Protein AF-F4N7Y4-F1 (afdb_monomer_lite)

Sequence (67 aa):
MDRIQAGDVLVTDMTDPDWEPIMKKASAIVTNRGGRTCHAAIIARELGIPAVVGCGNATDILKEGQM

pLDDT: mean 94.22, std 7.81, range [51.28, 98.56]

Radius of gyration: 10.82 Å; chains: 1; bounding box: 26×20×25 Å

Structure (mmCIF, N/CA/C/O backbone):
data_AF-F4N7Y4-F1
#
_entry.id   AF-F4N7Y4-F1
#
loop_
_atom_site.group_PDB
_atom_site.id
_atom_site.type_symbol
_atom_site.label_atom_id
_atom_site.label_alt_id
_atom_site.label_comp_id
_atom_site.label_asym_id
_atom_site.label_entity_id
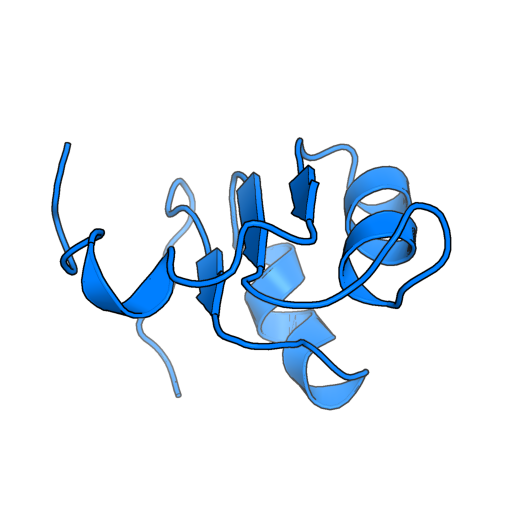_atom_site.la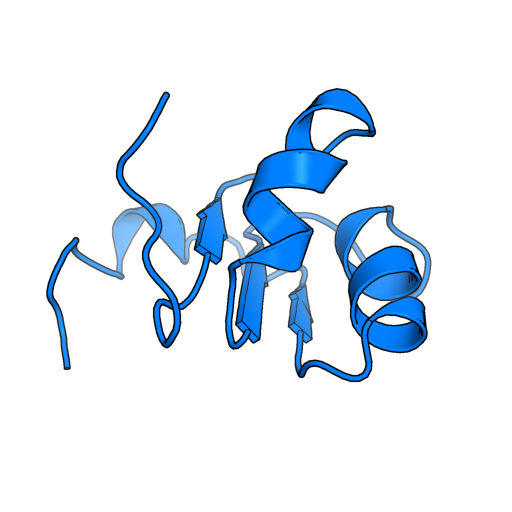bel_seq_id
_atom_site.pdbx_PDB_ins_code
_atom_site.Cartn_x
_atom_site.Cartn_y
_atom_site.Cartn_z
_atom_site.occupancy
_atom_site.B_iso_or_equiv
_atom_site.auth_seq_id
_atom_site.auth_comp_id
_atom_site.auth_asym_id
_atom_site.auth_atom_id
_atom_site.pdbx_PDB_model_num
ATOM 1 N N . MET A 1 1 ? -6.363 16.339 5.431 1.00 51.28 1 MET A N 1
ATOM 2 C CA . MET A 1 1 ? -6.055 14.965 4.984 1.00 51.28 1 MET A CA 1
ATOM 3 C C . MET A 1 1 ? -5.774 14.144 6.239 1.00 51.28 1 MET A C 1
ATOM 5 O O . MET A 1 1 ? -4.628 13.860 6.530 1.00 51.28 1 MET A O 1
ATOM 9 N N . ASP A 1 2 ? -6.809 13.825 7.024 1.00 58.28 2 ASP A N 1
ATOM 10 C CA . ASP A 1 2 ? -6.665 13.189 8.350 1.00 58.28 2 ASP A CA 1
ATOM 11 C C . ASP A 1 2 ? -7.743 12.118 8.552 1.00 58.28 2 ASP A C 1
ATOM 13 O O . ASP A 1 2 ? -8.594 12.228 9.429 1.00 58.28 2 ASP A O 1
ATOM 17 N N . ARG A 1 3 ? -7.772 11.109 7.674 1.00 77.94 3 ARG A N 1
ATOM 18 C CA . ARG A 1 3 ? -8.738 10.001 7.791 1.00 77.94 3 ARG A CA 1
ATOM 19 C C . ARG A 1 3 ? -8.120 8.641 8.089 1.00 77.94 3 ARG A C 1
ATOM 21 O O . ARG A 1 3 ? -8.829 7.796 8.606 1.00 77.94 3 ARG A O 1
ATOM 28 N N . ILE A 1 4 ? -6.828 8.452 7.817 1.00 88.62 4 ILE A N 1
ATOM 29 C CA . ILE A 1 4 ? -6.134 7.194 8.121 1.00 88.62 4 ILE A CA 1
ATOM 30 C C . ILE A 1 4 ? -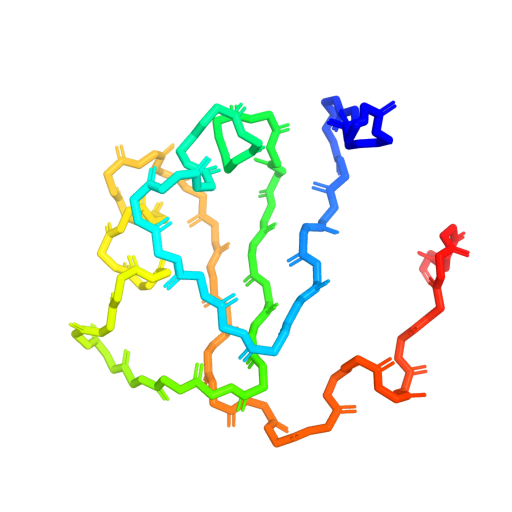5.826 7.130 9.618 1.00 88.62 4 ILE A C 1
ATOM 32 O O . ILE A 1 4 ? -5.122 7.992 10.161 1.00 88.62 4 ILE A O 1
ATOM 36 N N . GLN A 1 5 ? -6.335 6.087 10.259 1.00 90.38 5 GLN A N 1
ATOM 37 C CA . GLN A 1 5 ? -6.063 5.706 11.635 1.00 90.38 5 GLN A CA 1
ATOM 38 C C . GLN A 1 5 ? -5.130 4.493 11.685 1.00 90.38 5 GLN A C 1
ATOM 40 O O . GLN A 1 5 ? -4.897 3.805 10.691 1.00 90.38 5 GLN A O 1
ATOM 45 N N . ALA A 1 6 ? -4.571 4.236 12.868 1.00 89.94 6 ALA A N 1
ATOM 46 C CA . ALA A 1 6 ? -3.778 3.036 13.087 1.00 89.94 6 ALA A CA 1
ATOM 47 C C . ALA A 1 6 ? -4.643 1.792 12.839 1.00 89.94 6 ALA A C 1
ATOM 49 O O . ALA A 1 6 ? -5.703 1.644 13.443 1.00 89.94 6 ALA A O 1
ATOM 50 N N . GLY A 1 7 ? -4.169 0.901 11.970 1.00 90.44 7 GLY A N 1
ATOM 51 C CA . GLY A 1 7 ? -4.909 -0.293 11.558 1.00 90.44 7 GLY A CA 1
ATOM 52 C C . GLY A 1 7 ? -5.525 -0.190 10.163 1.00 90.44 7 GLY A C 1
ATOM 53 O O . GLY A 1 7 ? -5.749 -1.232 9.548 1.00 90.44 7 GLY A O 1
ATOM 54 N N . ASP A 1 8 ? -5.700 1.013 9.615 1.00 95.31 8 ASP A N 1
ATOM 55 C CA . ASP A 1 8 ? -6.309 1.192 8.296 1.00 95.31 8 ASP A CA 1
ATOM 56 C C . ASP A 1 8 ? -5.371 0.790 7.155 1.00 95.31 8 ASP A C 1
ATOM 58 O O . ASP A 1 8 ? -4.154 0.996 7.205 1.00 95.31 8 ASP A O 1
ATOM 62 N N . VAL A 1 9 ? -5.962 0.274 6.077 1.00 96.31 9 VAL A N 1
ATOM 63 C CA . VAL A 1 9 ? -5.263 0.019 4.816 1.00 96.31 9 VAL A CA 1
ATOM 64 C C . VAL A 1 9 ? -5.351 1.260 3.936 1.00 96.31 9 VAL A C 1
ATOM 66 O O . VAL A 1 9 ? -6.440 1.718 3.589 1.00 96.31 9 VAL A O 1
ATOM 69 N N . LEU A 1 10 ? -4.200 1.792 3.529 1.00 96.19 10 LEU A N 1
ATOM 70 C CA . LEU A 1 10 ? -4.149 2.897 2.581 1.00 96.19 10 LEU A CA 1
ATOM 71 C C . LEU A 1 10 ? -4.396 2.374 1.163 1.00 96.19 10 LEU A C 1
ATOM 73 O O . LEU A 1 10 ? -3.549 1.675 0.612 1.00 96.19 10 LEU A O 1
ATOM 77 N N . VAL A 1 11 ? -5.515 2.765 0.554 1.00 97.06 11 VAL A N 1
ATOM 78 C CA . VAL A 1 11 ? -5.826 2.488 -0.857 1.00 97.06 11 VAL A CA 1
ATOM 79 C C . VAL A 1 11 ? -5.766 3.793 -1.648 1.00 97.06 11 VAL A C 1
ATOM 81 O O . VAL A 1 11 ? -6.479 4.743 -1.333 1.00 97.06 11 VAL A O 1
ATOM 84 N N . THR A 1 12 ? -4.916 3.863 -2.671 1.00 96.62 12 THR A N 1
ATOM 85 C CA . THR A 1 12 ? -4.764 5.066 -3.511 1.00 96.62 12 THR A CA 1
ATOM 86 C C . THR A 1 12 ? -4.314 4.712 -4.932 1.00 96.62 12 THR A C 1
ATOM 88 O O . THR A 1 12 ? -3.982 3.569 -5.230 1.00 96.62 12 THR A O 1
ATOM 91 N N . ASP A 1 13 ? -4.304 5.674 -5.850 1.00 97.50 13 ASP A N 1
ATOM 92 C CA . ASP A 1 13 ? -3.841 5.437 -7.220 1.00 97.50 13 ASP A CA 1
ATOM 93 C C . ASP A 1 13 ? -2.306 5.301 -7.287 1.00 97.50 13 ASP A C 1
ATOM 95 O O . ASP A 1 13 ? -1.772 4.352 -7.871 1.00 97.50 13 ASP A O 1
ATOM 99 N N . MET A 1 14 ? -1.597 6.219 -6.627 1.00 95.56 14 MET A N 1
ATOM 100 C CA . MET A 1 14 ? -0.139 6.258 -6.492 1.00 95.56 14 MET A CA 1
ATOM 101 C C . MET A 1 14 ? 0.234 7.032 -5.215 1.00 95.56 14 MET A C 1
ATOM 103 O O . MET A 1 14 ? -0.601 7.744 -4.659 1.00 95.56 14 MET A O 1
ATOM 107 N N . THR A 1 15 ? 1.477 6.899 -4.751 1.00 95.62 15 THR A N 1
ATOM 108 C CA . THR A 1 15 ? 2.033 7.712 -3.659 1.00 95.62 15 THR A CA 1
ATOM 109 C C . THR A 1 15 ? 3.302 8.428 -4.106 1.00 95.62 15 THR A C 1
ATOM 111 O O . THR A 1 15 ? 4.027 7.947 -4.980 1.00 95.62 15 THR A O 1
ATOM 114 N N . ASP A 1 16 ? 3.592 9.534 -3.437 1.00 95.00 16 ASP A N 1
ATOM 115 C CA . ASP A 1 16 ? 4.810 10.339 -3.544 1.00 95.00 16 ASP A CA 1
ATOM 116 C C . ASP A 1 16 ? 5.307 10.690 -2.118 1.00 95.00 16 ASP A C 1
ATOM 118 O O . ASP A 1 16 ? 4.628 10.326 -1.148 1.00 95.00 16 ASP A O 1
ATOM 122 N N . PRO A 1 17 ? 6.480 11.330 -1.950 1.00 94.44 17 PRO A N 1
ATOM 123 C CA . PRO A 1 17 ? 7.053 11.597 -0.627 1.00 94.44 17 PRO A CA 1
ATOM 124 C C . PRO A 1 17 ? 6.142 12.369 0.340 1.00 94.44 17 PRO A C 1
ATOM 126 O O . PRO A 1 17 ? 6.243 12.177 1.552 1.00 94.44 17 PRO A O 1
ATOM 129 N N . ASP A 1 18 ? 5.191 13.171 -0.150 1.00 93.75 18 ASP A N 1
ATOM 130 C CA . ASP A 1 18 ? 4.275 13.924 0.718 1.00 93.75 18 ASP A CA 1
ATOM 131 C C . ASP A 1 18 ? 3.298 12.997 1.469 1.00 93.75 18 ASP A C 1
ATOM 133 O O . ASP A 1 18 ? 2.704 13.379 2.482 1.00 93.75 18 ASP A O 1
ATOM 137 N N . TRP A 1 19 ? 3.161 11.743 1.024 1.00 93.62 19 TRP A N 1
ATOM 138 C CA . TRP A 1 19 ? 2.342 10.720 1.675 1.00 93.62 19 TRP A CA 1
ATOM 139 C C . TRP A 1 19 ? 3.024 10.054 2.873 1.00 93.62 19 TRP A C 1
ATOM 141 O O . TRP A 1 19 ? 2.351 9.326 3.607 1.00 93.62 19 TRP A O 1
ATOM 151 N N . GLU A 1 20 ? 4.320 10.281 3.115 1.00 92.25 20 GLU A N 1
ATOM 152 C CA . GLU A 1 20 ? 5.066 9.632 4.204 1.00 92.25 20 GLU A CA 1
ATOM 153 C C . GLU A 1 20 ? 4.365 9.690 5.578 1.00 92.25 20 GLU A C 1
ATOM 155 O O . GLU A 1 20 ? 4.285 8.649 6.243 1.00 92.25 20 GLU A O 1
ATOM 160 N N . PRO A 1 21 ? 3.818 10.837 6.040 1.00 92.44 21 PRO A N 1
ATOM 161 C CA . PRO A 1 21 ? 3.145 10.902 7.338 1.00 92.44 21 PRO A CA 1
ATOM 162 C C . PRO A 1 21 ? 1.901 10.009 7.413 1.00 92.44 21 PRO A C 1
ATOM 164 O O . PRO A 1 21 ? 1.572 9.492 8.480 1.00 92.44 21 PRO A O 1
ATOM 167 N N . ILE A 1 22 ? 1.212 9.828 6.284 1.00 92.44 22 ILE A N 1
ATOM 168 C CA . ILE A 1 22 ? 0.008 9.000 6.169 1.00 92.44 22 ILE A CA 1
ATOM 169 C C . ILE A 1 22 ? 0.404 7.522 6.113 1.00 92.44 22 ILE A C 1
ATOM 171 O O . ILE A 1 22 ? -0.163 6.705 6.835 1.00 92.44 22 ILE A O 1
ATOM 175 N N . MET A 1 23 ? 1.422 7.183 5.317 1.00 94.44 23 MET A N 1
ATOM 176 C CA . MET A 1 23 ? 1.928 5.814 5.173 1.00 94.44 23 MET A CA 1
ATOM 177 C C . MET A 1 23 ? 2.448 5.254 6.502 1.00 94.44 23 MET A C 1
ATOM 179 O O . MET A 1 23 ? 2.211 4.089 6.795 1.00 94.44 23 MET A O 1
ATOM 183 N N . LYS A 1 24 ? 3.063 6.090 7.353 1.00 93.50 24 LYS A N 1
ATOM 184 C CA . LYS A 1 24 ? 3.507 5.706 8.709 1.00 93.50 24 LYS A CA 1
ATOM 185 C C . LYS A 1 24 ? 2.372 5.279 9.647 1.00 93.50 24 LYS A C 1
ATOM 187 O O . LYS A 1 24 ? 2.640 4.607 10.638 1.00 93.50 24 LYS A O 1
ATOM 192 N N . LYS A 1 25 ? 1.127 5.686 9.376 1.00 94.06 25 LYS A N 1
ATOM 193 C CA . LYS A 1 25 ? -0.053 5.300 10.169 1.00 94.06 25 LYS A CA 1
ATOM 194 C C . LYS A 1 25 ? -0.750 4.048 9.622 1.00 94.06 25 LYS A C 1
ATOM 196 O O . LYS A 1 25 ? -1.492 3.409 10.364 1.00 94.06 25 LYS A O 1
ATOM 201 N N . ALA A 1 26 ? -0.537 3.716 8.349 1.00 95.69 26 ALA A N 1
ATOM 202 C CA . ALA A 1 26 ? -1.230 2.628 7.669 1.00 95.69 26 ALA A CA 1
ATOM 203 C C . ALA A 1 26 ? -0.709 1.247 8.103 1.00 95.69 26 ALA A C 1
ATOM 205 O O . ALA A 1 26 ? 0.485 1.062 8.335 1.00 95.69 26 ALA A O 1
ATOM 206 N N . SER A 1 27 ? -1.602 0.260 8.170 1.00 96.88 27 SER A N 1
ATOM 207 C CA . SER A 1 27 ? -1.259 -1.144 8.437 1.00 96.88 27 SER A CA 1
ATOM 208 C C . SER A 1 27 ? -0.845 -1.907 7.175 1.00 96.88 27 SER A C 1
ATOM 210 O O . SER A 1 27 ? -0.136 -2.907 7.263 1.00 96.88 27 SER A O 1
ATOM 212 N N . ALA A 1 28 ? -1.275 -1.434 6.002 1.00 97.62 28 ALA A N 1
ATOM 213 C CA . ALA A 1 28 ? -0.919 -1.957 4.689 1.00 97.62 28 ALA A CA 1
ATOM 214 C C . ALA A 1 28 ? -1.127 -0.887 3.606 1.00 97.62 28 ALA A C 1
ATOM 216 O O . ALA A 1 28 ? -1.840 0.097 3.823 1.00 97.62 28 ALA A O 1
ATOM 217 N N . ILE A 1 29 ? -0.536 -1.093 2.426 1.00 97.88 29 ILE A N 1
ATOM 218 C CA . ILE A 1 29 ? -0.653 -0.168 1.289 1.00 97.88 29 ILE A CA 1
ATOM 219 C C . ILE A 1 29 ? -1.119 -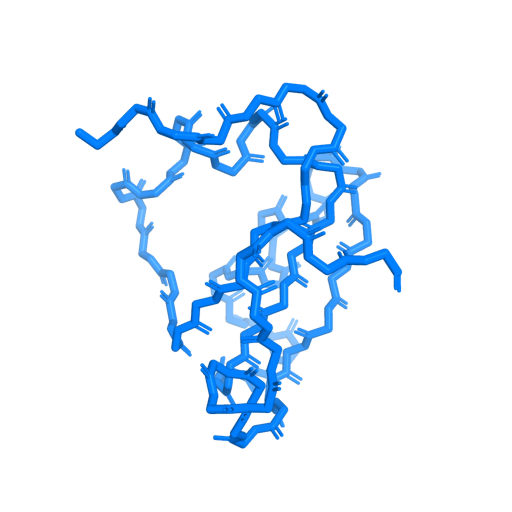0.905 0.033 1.00 97.88 29 ILE A C 1
ATOM 221 O O . ILE A 1 29 ? -0.557 -1.928 -0.351 1.00 97.88 29 ILE A O 1
ATOM 225 N N . VAL A 1 30 ? -2.118 -0.353 -0.646 1.00 98.12 30 VAL A N 1
ATOM 226 C CA . VAL A 1 30 ? -2.634 -0.842 -1.924 1.00 98.12 30 VAL A CA 1
ATOM 227 C C . VAL A 1 30 ? -2.604 0.299 -2.933 1.00 98.12 30 VAL A C 1
ATOM 229 O O . VAL A 1 30 ? -3.189 1.356 -2.692 1.00 98.12 30 VAL A O 1
ATOM 232 N N . THR A 1 31 ? -1.941 0.092 -4.074 1.00 98.19 31 THR A N 1
ATOM 233 C CA . THR A 1 31 ? -1.938 1.079 -5.162 1.00 98.19 31 THR A CA 1
ATOM 234 C C . THR A 1 31 ? -2.403 0.515 -6.495 1.00 98.19 31 THR A C 1
ATOM 236 O O . THR A 1 31 ? -2.057 -0.609 -6.875 1.00 98.19 31 THR A O 1
ATOM 239 N N . ASN A 1 32 ? -3.143 1.323 -7.257 1.00 98.56 32 ASN A N 1
ATOM 240 C CA . ASN A 1 32 ? -3.504 0.984 -8.637 1.00 98.56 32 ASN A CA 1
ATOM 241 C C . ASN A 1 32 ? -2.269 0.888 -9.528 1.00 98.56 32 ASN A C 1
ATOM 243 O O . ASN A 1 32 ? -2.175 -0.009 -10.364 1.00 98.56 32 ASN A O 1
ATOM 247 N N . ARG A 1 33 ? -1.317 1.810 -9.355 1.00 98.12 33 ARG A N 1
ATOM 248 C CA . ARG A 1 33 ? -0.124 1.921 -10.195 1.00 98.12 33 ARG A CA 1
ATOM 249 C C . ARG A 1 33 ? 1.148 1.685 -9.401 1.00 98.12 33 ARG A C 1
ATOM 251 O O . ARG A 1 33 ? 1.209 1.902 -8.192 1.00 98.12 33 ARG A O 1
ATOM 258 N N . GLY A 1 34 ? 2.189 1.279 -10.113 1.00 96.81 34 GLY A N 1
ATOM 259 C CA . GLY A 1 34 ? 3.506 1.025 -9.548 1.00 96.81 34 GLY A CA 1
ATOM 260 C C . GLY A 1 34 ? 3.984 -0.393 -9.813 1.00 96.81 34 GLY A C 1
ATOM 261 O O . GLY A 1 34 ? 3.270 -1.231 -10.353 1.00 96.81 34 GLY A O 1
ATOM 262 N N . GLY A 1 35 ? 5.231 -0.637 -9.438 1.00 96.62 35 GLY A N 1
ATOM 263 C CA . GLY A 1 35 ? 5.890 -1.925 -9.574 1.00 96.62 35 GLY A CA 1
ATOM 264 C C . GLY A 1 35 ? 6.836 -2.145 -8.405 1.00 96.62 35 GLY A C 1
ATOM 265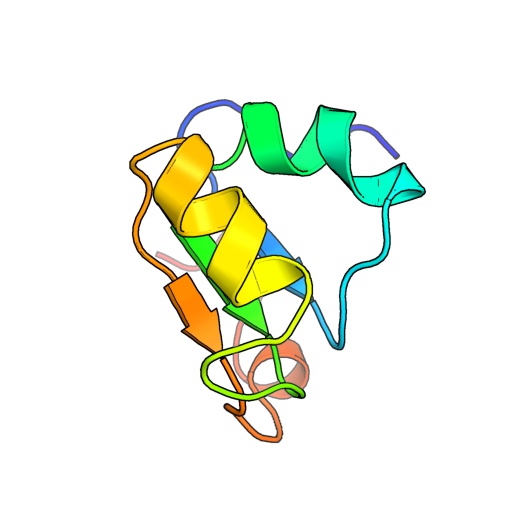 O O . GLY A 1 35 ? 6.831 -1.395 -7.433 1.00 96.62 35 GLY A O 1
ATOM 266 N N . ARG A 1 36 ? 7.698 -3.157 -8.504 1.00 96.12 36 ARG A N 1
ATOM 267 C CA . ARG A 1 36 ? 8.548 -3.607 -7.388 1.00 96.12 36 ARG A CA 1
ATOM 268 C C . ARG A 1 36 ? 9.454 -2.521 -6.779 1.00 96.12 36 ARG A C 1
ATOM 270 O O . ARG A 1 36 ? 9.899 -2.681 -5.645 1.00 96.12 36 ARG A O 1
ATOM 277 N N . THR A 1 37 ? 9.748 -1.465 -7.534 1.00 96.94 37 THR A N 1
ATOM 278 C CA . THR A 1 37 ? 10.653 -0.363 -7.169 1.00 96.94 37 THR A CA 1
ATOM 279 C C . THR A 1 37 ? 9.953 0.999 -7.111 1.00 96.94 37 THR A C 1
ATOM 281 O O . THR A 1 37 ? 10.628 2.022 -7.154 1.00 96.94 37 THR A O 1
ATOM 284 N N . CYS A 1 38 ? 8.616 1.053 -7.083 1.00 96.81 38 CYS A N 1
ATOM 285 C CA . CYS A 1 38 ? 7.919 2.329 -6.910 1.00 96.81 38 CYS A CA 1
ATOM 286 C C . CYS A 1 38 ? 8.013 2.824 -5.461 1.00 96.81 38 CYS A C 1
ATOM 288 O O . CYS A 1 38 ? 8.344 2.063 -4.550 1.00 96.81 38 CYS A O 1
ATOM 290 N N . HIS A 1 39 ? 7.656 4.092 -5.256 1.00 97.88 39 HIS A N 1
ATOM 291 C CA . HIS A 1 39 ? 7.655 4.735 -3.946 1.00 97.88 39 HIS A CA 1
ATOM 292 C C . HIS A 1 39 ? 6.897 3.914 -2.884 1.00 97.88 39 HIS A C 1
ATOM 294 O O . HIS A 1 39 ? 7.482 3.532 -1.873 1.00 97.88 39 HIS A O 1
ATOM 300 N N . ALA A 1 40 ? 5.643 3.529 -3.161 1.00 97.50 40 ALA A N 1
ATOM 301 C CA . ALA A 1 40 ? 4.840 2.700 -2.257 1.00 97.50 40 ALA A CA 1
ATOM 302 C C . ALA A 1 40 ? 5.528 1.380 -1.865 1.00 97.50 40 ALA A C 1
ATOM 304 O O . ALA A 1 40 ? 5.526 1.014 -0.693 1.00 97.50 40 ALA A O 1
ATOM 305 N N . ALA A 1 41 ? 6.141 0.679 -2.825 1.00 98.00 41 ALA A N 1
ATOM 306 C CA . ALA A 1 41 ? 6.793 -0.606 -2.577 1.00 98.00 41 ALA A CA 1
ATOM 307 C C . ALA A 1 41 ? 8.072 -0.473 -1.737 1.00 98.00 41 ALA A C 1
ATOM 309 O O . ALA A 1 41 ? 8.368 -1.357 -0.934 1.00 98.00 41 ALA A O 1
ATOM 310 N N . ILE A 1 42 ? 8.839 0.601 -1.934 1.00 97.81 42 ILE A N 1
ATOM 311 C CA . ILE A 1 42 ? 10.073 0.859 -1.184 1.00 97.81 42 ILE A CA 1
ATOM 312 C C . ILE A 1 42 ? 9.731 1.229 0.259 1.00 97.81 42 ILE A C 1
ATOM 314 O O . ILE A 1 42 ? 10.147 0.528 1.179 1.00 97.81 42 ILE A O 1
ATOM 318 N N . ILE A 1 43 ? 8.895 2.250 0.454 1.00 97.44 43 ILE A N 1
ATOM 319 C CA . ILE A 1 43 ? 8.558 2.745 1.793 1.00 97.44 43 ILE A CA 1
ATOM 320 C C . ILE A 1 43 ? 7.807 1.692 2.613 1.00 97.44 43 ILE A C 1
ATOM 322 O O . ILE A 1 43 ? 8.077 1.540 3.798 1.00 97.44 43 ILE A O 1
ATOM 326 N N . ALA A 1 44 ? 6.921 0.891 2.009 1.00 97.44 44 ALA A N 1
ATOM 327 C CA . ALA A 1 44 ? 6.250 -0.187 2.740 1.00 97.44 44 ALA A CA 1
ATOM 328 C C . ALA A 1 44 ? 7.243 -1.194 3.351 1.00 97.44 44 ALA A C 1
ATOM 330 O O . ALA A 1 44 ? 7.059 -1.642 4.481 1.00 97.44 44 ALA A O 1
ATOM 331 N N . ARG A 1 45 ? 8.338 -1.506 2.641 1.00 97.88 45 ARG A N 1
ATOM 332 C CA . ARG A 1 45 ? 9.401 -2.392 3.142 1.00 97.88 45 ARG A CA 1
ATOM 333 C C . ARG A 1 45 ? 10.205 -1.751 4.266 1.00 97.88 45 ARG A C 1
ATOM 335 O O . ARG A 1 45 ? 10.551 -2.450 5.210 1.00 97.88 45 ARG A O 1
ATOM 342 N N . GLU A 1 46 ? 10.483 -0.454 4.171 1.00 97.75 46 GLU A N 1
ATOM 343 C CA . GLU A 1 46 ? 11.162 0.303 5.231 1.00 97.75 46 GLU A CA 1
ATOM 344 C C . GLU A 1 46 ? 10.312 0.388 6.504 1.00 97.75 46 GLU A C 1
ATOM 346 O O . GLU A 1 46 ? 10.833 0.260 7.608 1.00 97.75 46 GLU A O 1
ATOM 351 N N . LEU A 1 47 ? 8.994 0.541 6.345 1.00 95.94 47 LEU A N 1
ATOM 352 C CA . LEU A 1 47 ? 8.026 0.559 7.443 1.00 95.94 47 LEU A CA 1
ATOM 353 C C . LEU A 1 47 ? 7.682 -0.842 7.976 1.00 95.94 47 LEU A C 1
ATOM 355 O O . LEU A 1 47 ? 7.039 -0.953 9.017 1.00 95.94 47 LEU A O 1
ATOM 359 N N . GLY A 1 48 ? 8.089 -1.911 7.285 1.00 97.38 48 GLY A N 1
ATOM 360 C CA . GLY A 1 48 ? 7.784 -3.289 7.672 1.00 97.38 48 GLY A CA 1
ATOM 361 C C . GLY A 1 48 ? 6.313 -3.682 7.504 1.00 97.38 48 GLY A C 1
ATOM 362 O O . GLY A 1 48 ? 5.858 -4.613 8.166 1.00 97.38 48 GLY A O 1
ATOM 363 N N . ILE A 1 49 ? 5.571 -2.995 6.629 1.00 97.38 49 ILE A N 1
ATOM 364 C CA . ILE A 1 49 ? 4.150 -3.253 6.364 1.00 97.38 49 ILE A CA 1
ATOM 365 C C . ILE A 1 49 ? 3.946 -3.900 4.984 1.00 97.38 49 ILE A C 1
ATOM 367 O O . ILE A 1 49 ? 4.719 -3.656 4.052 1.00 97.38 49 ILE A O 1
ATOM 371 N N . PRO A 1 50 ? 2.918 -4.747 4.811 1.00 98.06 50 PRO A N 1
ATOM 372 C CA . PRO A 1 50 ? 2.613 -5.348 3.520 1.00 98.06 50 PRO A CA 1
ATOM 373 C C . PRO A 1 50 ? 2.158 -4.301 2.495 1.00 98.06 50 PRO A C 1
ATOM 375 O O . PRO A 1 50 ? 1.453 -3.343 2.820 1.00 98.06 50 PRO A O 1
ATOM 378 N N . ALA A 1 51 ? 2.518 -4.524 1.227 1.00 98.12 51 ALA A N 1
ATOM 379 C CA . ALA A 1 51 ? 2.036 -3.712 0.117 1.00 98.12 51 ALA A CA 1
ATOM 380 C C . ALA A 1 51 ? 1.697 -4.537 -1.127 1.00 98.12 51 ALA A C 1
ATOM 382 O O . ALA A 1 51 ? 2.438 -5.449 -1.503 1.00 98.12 51 ALA A O 1
ATOM 383 N N . VAL A 1 52 ? 0.606 -4.155 -1.793 1.00 98.06 52 VAL A N 1
ATOM 384 C CA . VAL A 1 52 ? 0.206 -4.647 -3.116 1.00 98.06 52 VAL A CA 1
ATOM 385 C C . VAL A 1 52 ? 0.172 -3.461 -4.072 1.00 98.06 52 VAL A C 1
ATOM 387 O O . VAL A 1 52 ? -0.542 -2.486 -3.859 1.00 98.06 52 VAL A O 1
ATOM 390 N N . VAL A 1 53 ? 0.969 -3.526 -5.131 1.00 98.31 53 VAL A N 1
ATOM 391 C CA . VAL A 1 53 ? 1.139 -2.426 -6.089 1.00 98.31 53 VAL A CA 1
ATOM 392 C C . VAL A 1 53 ? 0.785 -2.893 -7.493 1.00 98.31 53 VAL A C 1
ATOM 394 O O . VAL A 1 53 ? 0.982 -4.063 -7.821 1.00 98.31 53 VAL A O 1
ATOM 397 N N . GLY A 1 54 ? 0.292 -1.978 -8.328 1.00 98.00 54 GLY A N 1
ATOM 398 C CA . GLY A 1 54 ? -0.075 -2.304 -9.709 1.00 98.00 54 GLY A CA 1
ATOM 399 C C . GLY A 1 54 ? -1.429 -3.011 -9.835 1.00 98.00 54 GLY A C 1
ATOM 400 O O . GLY A 1 54 ? -1.603 -3.833 -10.728 1.00 98.00 54 GLY A O 1
ATOM 401 N N . CYS A 1 55 ? -2.382 -2.715 -8.943 1.00 98.12 55 CYS A N 1
ATOM 402 C CA . CYS A 1 55 ? -3.700 -3.360 -8.913 1.00 98.12 55 CYS A CA 1
ATOM 403 C C . CYS A 1 55 ? -4.628 -2.964 -10.077 1.00 98.12 55 CYS A C 1
ATOM 405 O O . CYS A 1 55 ? -5.656 -3.600 -10.282 1.00 98.12 55 CYS A O 1
ATOM 407 N N . GLY A 1 56 ? -4.316 -1.896 -10.814 1.00 98.25 56 GLY A N 1
ATOM 408 C CA . GLY A 1 56 ? -5.150 -1.367 -11.892 1.00 98.25 56 GLY A CA 1
ATOM 409 C C . GLY A 1 56 ? -6.311 -0.497 -11.400 1.00 98.25 56 GLY A C 1
ATOM 410 O O . GLY A 1 56 ? -6.335 0.685 -11.721 1.00 98.25 56 GLY A O 1
ATOM 411 N N . ASN A 1 57 ? -7.245 -1.053 -10.623 1.00 97.81 57 ASN A N 1
ATOM 412 C CA . ASN A 1 57 ? -8.515 -0.396 -10.260 1.00 97.81 57 ASN A CA 1
ATOM 413 C C . ASN A 1 57 ? -8.964 -0.630 -8.800 1.00 97.81 57 ASN A C 1
ATOM 415 O O . ASN A 1 57 ? -10.158 -0.637 -8.493 1.00 97.81 57 ASN A O 1
ATOM 419 N N . ALA A 1 58 ? -8.021 -0.818 -7.876 1.00 97.69 58 ALA A N 1
ATOM 420 C CA . ALA A 1 58 ? -8.316 -1.002 -6.455 1.00 97.69 58 ALA A CA 1
ATOM 421 C C . ALA A 1 58 ? -9.135 0.156 -5.861 1.00 97.69 58 ALA A C 1
ATOM 423 O O . ALA A 1 58 ? -10.055 -0.101 -5.089 1.00 97.69 58 ALA A O 1
ATOM 424 N N . THR A 1 59 ? -8.863 1.406 -6.250 1.00 97.12 59 THR A N 1
ATOM 425 C CA . THR A 1 59 ? -9.628 2.581 -5.779 1.00 97.12 59 THR A CA 1
ATOM 426 C C . THR A 1 59 ? -11.091 2.581 -6.223 1.00 97.12 59 THR A C 1
ATOM 428 O O . THR A 1 59 ? -11.922 3.230 -5.594 1.00 97.12 59 THR A O 1
ATOM 431 N N . ASP A 1 60 ? -11.416 1.874 -7.305 1.00 97.75 60 ASP A N 1
ATOM 432 C CA . ASP A 1 60 ? -12.782 1.800 -7.824 1.00 97.75 60 ASP A CA 1
ATOM 433 C C . ASP A 1 60 ? -13.568 0.679 -7.141 1.00 97.75 60 ASP A C 1
ATOM 435 O O . ASP A 1 60 ? -14.764 0.826 -6.864 1.00 97.75 60 ASP A O 1
ATOM 439 N N . ILE A 1 61 ? -12.886 -0.432 -6.851 1.00 97.50 61 ILE A N 1
A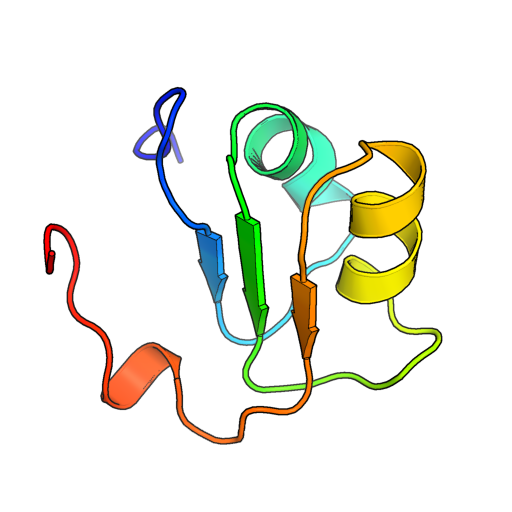TOM 440 C CA . ILE A 1 61 ? -13.468 -1.636 -6.255 1.00 97.50 61 ILE A CA 1
ATOM 441 C C . ILE A 1 61 ? -13.644 -1.474 -4.743 1.00 97.50 61 ILE A C 1
ATOM 443 O O . ILE A 1 61 ? -14.724 -1.756 -4.225 1.00 97.50 61 ILE A O 1
ATOM 447 N N . LEU A 1 62 ? -12.601 -1.028 -4.040 1.00 96.12 62 LEU A N 1
ATOM 448 C CA . LEU A 1 62 ? -12.581 -0.960 -2.580 1.00 96.12 62 LEU A CA 1
ATOM 449 C C . LEU A 1 62 ? -13.284 0.304 -2.085 1.00 96.12 62 LEU A C 1
ATOM 451 O O . LEU A 1 62 ? -13.092 1.392 -2.632 1.00 96.12 62 LEU A O 1
ATOM 455 N N . LYS A 1 63 ? -14.104 0.164 -1.041 1.00 93.81 63 LYS A N 1
ATOM 456 C CA . LYS A 1 63 ? -14.833 1.280 -0.424 1.00 93.81 63 LYS A CA 1
ATOM 457 C C . LYS A 1 63 ? -14.288 1.597 0.965 1.00 93.81 63 LYS A C 1
ATOM 459 O O . LYS A 1 63 ? -13.820 0.718 1.681 1.00 93.81 63 LYS A O 1
ATOM 464 N N . GLU A 1 64 ? -14.356 2.870 1.345 1.00 91.69 64 GLU A N 1
ATOM 465 C CA . GLU A 1 64 ? -13.970 3.324 2.686 1.00 91.69 64 GLU A CA 1
ATOM 466 C C . GLU A 1 64 ? -14.801 2.582 3.749 1.00 91.69 64 GLU A C 1
ATOM 468 O O . GLU A 1 64 ? -16.019 2.459 3.614 1.00 91.69 64 GLU A O 1
ATOM 473 N N . GLY A 1 65 ? -14.133 2.055 4.781 1.00 90.81 65 GLY A N 1
ATOM 474 C CA . GLY A 1 65 ? -14.766 1.277 5.854 1.00 90.81 65 GLY A CA 1
ATOM 475 C C . GLY A 1 65 ? -15.163 -0.159 5.484 1.00 90.81 65 GLY A C 1
ATOM 476 O O . GLY A 1 65 ? -15.801 -0.831 6.292 1.00 90.81 65 GLY A O 1
ATOM 477 N N . GLN A 1 66 ? -14.811 -0.637 4.287 1.00 91.88 66 GLN A N 1
ATOM 478 C CA . GLN A 1 66 ? -15.000 -2.035 3.907 1.00 91.88 66 GLN A CA 1
ATOM 479 C C . GLN A 1 66 ? -14.090 -2.951 4.744 1.00 91.88 66 GLN A C 1
ATOM 481 O O . GLN A 1 66 ? -12.907 -2.656 4.912 1.00 91.88 66 GLN A O 1
ATOM 486 N N . MET A 1 67 ? -14.657 -4.056 5.241 1.00 83.56 67 MET A N 1
ATOM 487 C CA . MET A 1 67 ? -13.947 -5.120 5.963 1.00 83.56 67 MET A CA 1
ATOM 488 C C . MET A 1 67 ? -13.622 -6.296 5.042 1.00 83.56 67 MET A C 1
ATOM 490 O O . MET A 1 67 ? -14.467 -6.603 4.166 1.00 83.56 67 MET A O 1
#

InterPro domains:
  IPR006319 Phosphoenolpyruvate synthase [PTHR43030] (1-66)
  IPR008279 PEP-utilising enzyme, mobile domain [PF00391] (4-66)
  IPR018274 PEP-utilising enzyme, active site [PS00370] (34-45)
  IPR036637 Phosphohistidine domain superfamily [SSF52009] (2-66)

Foldseek 3Di:
DPDQAAAAEAEEAADDPVCLVVLLRHQEYEHCADDCPGPRNVVCVVSVHYYDHNNNQCVPVDDPPDD

Organism: NCBI:txid913028

Secondary structure (DSSP, 8-state):
-----TT-EEEES---GGGHHHHTT-SEEEESS--TTSHHHHHHHHHT--EE---SSHHHH--TT--